Protein AF-A0A966UPA3-F1 (afdb_monomer)

Sequence (106 aa):
MPYDHSEAIHKSRRPLRWIANWLGGIASRGLLDVSYMQDNGYTGWRYKVNLFVWNTFWPIYDRWGTVYVWNMDTDEYWDSLEFEEDHWDFIDEDTGDAFKVINYGK

Radius of gyration: 16.45 Å; Cα contacts (8 Å, |Δi|>4): 105; chains: 1; bounding box: 29×42×46 Å

Mean predicted aligned error: 13.56 Å

Secondary structure (DSSP, 8-state):
-----EEEEE-S-TTHHHHHHHHHHHHHHHHHHHHHHHHTT--SHHHHHHHHHHHHHHHHHHHHSEEEEE-GGG-TTTTTS---TT---EE-TTT--EE-------

Structure (mmCIF, N/CA/C/O backbone):
data_AF-A0A966UPA3-F1
#
_entry.id   AF-A0A966UPA3-F1
#
loop_
_atom_site.group_PDB
_atom_site.id
_atom_site.type_symbol
_atom_site.label_atom_id
_atom_site.label_alt_id
_atom_site.label_comp_id
_atom_site.label_asym_id
_atom_site.label_entity_id
_atom_site.label_seq_id
_atom_site.pdbx_PDB_ins_code
_atom_site.Cartn_x
_atom_site.Cartn_y
_atom_site.Cartn_z
_atom_site.occupancy
_atom_site.B_iso_or_equiv
_atom_site.auth_seq_id
_atom_site.auth_comp_id
_atom_site.auth_asym_id
_atom_site.auth_atom_id
_atom_site.pdbx_PDB_model_num
ATOM 1 N N . MET A 1 1 ? -6.663 2.009 -31.133 1.00 43.28 1 MET A N 1
ATOM 2 C CA . MET A 1 1 ? -6.565 0.955 -30.101 1.00 43.28 1 MET A CA 1
ATOM 3 C C . MET A 1 1 ? -5.638 1.539 -29.058 1.00 43.28 1 MET A C 1
ATOM 5 O O . MET A 1 1 ? -4.541 1.895 -29.475 1.00 43.28 1 MET A O 1
ATOM 9 N N . PRO A 1 2 ? -6.080 1.817 -27.823 1.00 44.16 2 PRO A N 1
ATOM 10 C CA . PRO A 1 2 ? -5.248 2.590 -26.920 1.00 44.16 2 PRO A CA 1
ATOM 11 C C . PRO A 1 2 ? -4.074 1.705 -26.506 1.00 44.16 2 PRO A C 1
ATOM 13 O O . PRO A 1 2 ? -4.254 0.540 -26.146 1.00 44.16 2 PRO A O 1
ATOM 16 N N . TYR A 1 3 ? -2.876 2.235 -26.710 1.00 51.53 3 TYR A N 1
ATOM 17 C CA . TYR A 1 3 ? -1.631 1.609 -26.322 1.00 51.53 3 TYR A CA 1
ATOM 18 C C . TYR A 1 3 ? -1.596 1.608 -24.795 1.00 51.53 3 TYR A C 1
ATOM 20 O O . TYR A 1 3 ? -1.649 2.657 -24.164 1.00 51.53 3 TYR A O 1
ATOM 28 N N . ASP A 1 4 ? -1.583 0.420 -24.202 1.00 53.91 4 ASP A N 1
ATOM 29 C CA . ASP A 1 4 ? -1.357 0.268 -22.772 1.00 53.91 4 ASP A CA 1
ATOM 30 C C . ASP A 1 4 ? 0.117 0.615 -22.516 1.00 53.91 4 ASP A C 1
ATOM 32 O O . ASP A 1 4 ? 1.009 -0.212 -22.710 1.00 53.91 4 ASP A O 1
ATOM 36 N N . HIS A 1 5 ? 0.386 1.879 -22.176 1.00 63.56 5 HIS A N 1
ATOM 37 C CA . HIS A 1 5 ? 1.718 2.402 -21.848 1.00 63.56 5 HIS A CA 1
ATOM 38 C C . HIS A 1 5 ? 2.151 2.011 -20.423 1.00 63.56 5 HIS A C 1
ATOM 40 O O . HIS A 1 5 ? 2.915 2.724 -19.767 1.00 63.56 5 HIS A O 1
ATOM 46 N N . SER A 1 6 ? 1.660 0.872 -19.926 1.00 65.19 6 SER A N 1
ATOM 47 C CA . SER A 1 6 ? 2.062 0.304 -18.648 1.00 65.19 6 SER A CA 1
ATOM 48 C C . SER A 1 6 ? 3.144 -0.761 -18.838 1.00 65.19 6 SER A C 1
ATOM 50 O O . SER A 1 6 ? 2.978 -1.763 -19.535 1.00 65.19 6 SER A O 1
ATOM 52 N N . GLU A 1 7 ? 4.288 -0.566 -18.185 1.00 73.94 7 GLU A N 1
ATOM 53 C CA . GLU A 1 7 ? 5.347 -1.566 -18.122 1.00 73.94 7 GLU A CA 1
ATOM 54 C C . GLU A 1 7 ? 5.287 -2.308 -16.785 1.00 73.94 7 GLU A C 1
ATOM 56 O O . GLU A 1 7 ? 5.402 -1.730 -15.699 1.00 73.94 7 GLU A O 1
ATOM 61 N N . ALA A 1 8 ? 5.113 -3.630 -16.857 1.00 77.81 8 ALA A N 1
ATOM 62 C CA . ALA A 1 8 ? 5.111 -4.494 -15.684 1.00 77.81 8 ALA A CA 1
ATOM 63 C C . ALA A 1 8 ? 6.547 -4.840 -15.261 1.00 77.81 8 ALA A C 1
ATOM 65 O O . ALA A 1 8 ? 7.212 -5.695 -15.852 1.00 77.81 8 ALA A O 1
ATOM 66 N N . ILE A 1 9 ? 7.011 -4.235 -14.171 1.00 80.94 9 ILE A N 1
ATOM 67 C CA . ILE A 1 9 ? 8.326 -4.506 -13.592 1.00 80.94 9 ILE A CA 1
ATOM 68 C C . ILE A 1 9 ? 8.193 -5.606 -12.538 1.00 80.94 9 ILE A C 1
ATOM 70 O O . ILE A 1 9 ? 7.656 -5.414 -11.444 1.00 80.94 9 ILE A O 1
ATOM 74 N N . HIS A 1 10 ? 8.709 -6.792 -12.852 1.00 85.31 10 HIS A N 1
ATOM 75 C CA . HIS A 1 10 ? 8.683 -7.940 -11.949 1.00 85.31 10 HIS A CA 1
ATOM 76 C C . HIS A 1 10 ? 9.932 -7.991 -11.062 1.00 85.31 10 HIS A C 1
ATOM 78 O O . HIS A 1 10 ? 11.031 -8.241 -11.555 1.00 85.31 10 HIS A O 1
ATOM 84 N N . LYS A 1 11 ? 9.767 -7.855 -9.741 1.00 80.44 11 LYS A N 1
ATOM 85 C CA . LYS A 1 11 ? 10.895 -7.868 -8.790 1.00 80.44 11 LYS A CA 1
ATOM 86 C C . LYS A 1 11 ? 11.378 -9.279 -8.428 1.00 80.44 11 LYS A C 1
ATOM 88 O O . LYS A 1 11 ? 12.511 -9.453 -7.987 1.00 80.44 11 LYS A O 1
ATOM 93 N N . SER A 1 12 ? 10.548 -10.312 -8.612 1.00 84.38 12 SER A N 1
ATOM 94 C CA . SER A 1 12 ? 10.910 -11.699 -8.282 1.00 84.38 12 SER A CA 1
ATOM 95 C C . SER A 1 12 ? 10.398 -12.746 -9.281 1.00 84.38 12 SER A C 1
ATOM 97 O O . SER A 1 12 ? 9.520 -12.497 -10.114 1.00 84.38 12 SER A O 1
ATOM 99 N N . ARG A 1 13 ? 10.960 -13.962 -9.202 1.00 84.75 13 ARG A N 1
ATOM 100 C CA . ARG A 1 13 ? 10.515 -15.130 -9.982 1.00 84.75 13 ARG A CA 1
ATOM 101 C C . ARG A 1 13 ? 9.295 -15.799 -9.326 1.00 84.75 13 ARG A C 1
ATOM 103 O O . ARG A 1 13 ? 9.031 -15.655 -8.135 1.00 84.75 13 ARG A O 1
ATOM 110 N N . ARG A 1 14 ? 8.525 -16.553 -10.118 1.00 86.00 14 ARG A N 1
ATOM 111 C CA . ARG A 1 14 ? 7.446 -17.422 -9.596 1.00 86.00 14 ARG A CA 1
ATOM 112 C C . ARG A 1 14 ? 8.068 -18.549 -8.741 1.00 86.00 14 ARG A C 1
ATOM 114 O O . ARG A 1 14 ? 9.178 -18.961 -9.075 1.00 86.00 14 ARG A O 1
ATOM 121 N N . PRO A 1 15 ? 7.400 -19.065 -7.689 1.00 85.06 15 PRO A N 1
ATOM 122 C CA . PRO A 1 15 ? 6.046 -18.736 -7.219 1.00 85.06 15 PRO A CA 1
ATOM 123 C C . PRO A 1 15 ? 5.985 -17.542 -6.252 1.00 85.06 15 PRO A C 1
ATOM 125 O O . PRO A 1 15 ? 4.900 -17.026 -6.003 1.00 85.06 15 PRO A O 1
ATOM 128 N N . LEU A 1 16 ? 7.130 -17.074 -5.743 1.00 84.44 16 LEU A N 1
ATOM 129 C CA . LEU A 1 16 ? 7.212 -15.997 -4.749 1.00 84.44 16 LEU A CA 1
ATOM 130 C C . LEU A 1 16 ? 6.485 -14.724 -5.206 1.00 84.44 16 LEU A C 1
ATOM 132 O O . LEU A 1 16 ? 5.744 -14.125 -4.435 1.00 84.44 16 LEU A O 1
ATOM 136 N N . ARG A 1 17 ? 6.609 -14.383 -6.493 1.00 83.12 17 ARG A N 1
ATOM 137 C CA . ARG A 1 17 ? 5.884 -13.272 -7.127 1.00 83.12 17 ARG A CA 1
ATOM 138 C C . ARG A 1 17 ? 4.363 -13.367 -7.000 1.00 83.12 17 ARG A C 1
ATOM 140 O O . ARG A 1 17 ? 3.709 -12.351 -6.817 1.00 83.12 17 ARG A O 1
ATOM 147 N N . TRP A 1 18 ? 3.785 -14.562 -7.117 1.00 82.31 18 TRP A N 1
ATOM 148 C CA . TRP A 1 18 ? 2.332 -14.727 -7.014 1.00 82.31 18 TRP A CA 1
ATOM 149 C C . TRP A 1 18 ? 1.847 -14.489 -5.592 1.00 82.31 18 TRP A C 1
ATOM 151 O O . TRP A 1 18 ? 0.853 -13.800 -5.398 1.00 82.31 18 TRP A O 1
ATOM 161 N N . ILE A 1 19 ? 2.591 -15.002 -4.612 1.00 86.81 19 ILE A N 1
ATOM 162 C CA . ILE A 1 19 ? 2.301 -14.776 -3.195 1.00 86.81 19 ILE A CA 1
ATOM 163 C C . ILE A 1 19 ? 2.443 -13.288 -2.878 1.00 86.81 19 ILE A C 1
ATOM 165 O O . ILE A 1 19 ? 1.557 -12.710 -2.263 1.00 86.81 19 ILE A O 1
ATOM 169 N N . ALA A 1 20 ? 3.513 -12.651 -3.352 1.00 85.12 20 ALA A N 1
ATOM 170 C CA . ALA A 1 20 ? 3.735 -11.228 -3.149 1.00 85.12 20 ALA A CA 1
ATOM 171 C C . ALA A 1 20 ? 2.614 -10.377 -3.763 1.00 85.12 20 ALA A C 1
ATOM 173 O O . ALA A 1 20 ? 2.075 -9.524 -3.071 1.00 85.12 20 ALA A O 1
ATOM 174 N N . ASN A 1 21 ? 2.206 -10.643 -5.010 1.00 84.44 21 ASN A N 1
ATOM 175 C CA . ASN A 1 21 ? 1.093 -9.936 -5.656 1.00 84.44 21 ASN A CA 1
ATOM 176 C C . ASN A 1 21 ? -0.236 -10.145 -4.916 1.00 84.44 21 ASN A C 1
ATOM 178 O O . ASN A 1 21 ? -0.992 -9.197 -4.728 1.00 84.44 21 ASN A O 1
ATOM 182 N N . TRP A 1 22 ? -0.512 -11.371 -4.466 1.00 85.88 22 TRP A N 1
ATOM 183 C CA . TRP A 1 22 ? -1.713 -11.668 -3.688 1.00 85.88 22 TRP A CA 1
ATOM 184 C C . TRP A 1 22 ? -1.734 -10.907 -2.357 1.00 85.88 22 TRP A C 1
ATOM 186 O O . TRP A 1 22 ? -2.737 -10.284 -2.016 1.00 85.88 22 TRP A O 1
ATOM 196 N N . LEU A 1 23 ? -0.606 -10.891 -1.641 1.00 86.19 23 LEU A N 1
ATOM 197 C CA . LEU A 1 23 ? -0.443 -10.125 -0.406 1.00 86.19 23 LEU A CA 1
ATOM 198 C C . LEU A 1 23 ? -0.545 -8.614 -0.647 1.00 86.19 23 LEU A C 1
ATOM 200 O O . LEU A 1 23 ? -1.149 -7.920 0.165 1.00 86.19 23 LEU A O 1
ATOM 204 N N . GLY A 1 24 ? -0.037 -8.122 -1.779 1.00 86.19 24 GLY A N 1
ATOM 205 C CA . GLY A 1 24 ? -0.216 -6.739 -2.222 1.00 86.19 24 GLY A CA 1
ATOM 206 C C . GLY A 1 24 ? -1.687 -6.365 -2.362 1.00 86.19 24 GLY A C 1
ATOM 207 O O . GLY A 1 24 ? -2.112 -5.371 -1.789 1.00 86.19 24 GLY A O 1
ATOM 208 N N . GLY A 1 25 ? -2.493 -7.213 -3.008 1.00 87.12 25 GLY A N 1
ATOM 209 C CA . GLY A 1 25 ? -3.936 -6.985 -3.136 1.00 87.12 25 GLY A CA 1
ATOM 210 C C . GLY A 1 25 ? -4.679 -6.953 -1.793 1.00 87.12 25 GLY A C 1
ATOM 211 O O . GLY A 1 25 ? -5.609 -6.166 -1.619 1.00 87.12 25 GLY A O 1
ATOM 212 N N . ILE A 1 26 ? -4.260 -7.767 -0.817 1.00 88.44 26 ILE A N 1
ATOM 213 C CA . ILE A 1 26 ? -4.812 -7.717 0.548 1.00 88.44 26 ILE A CA 1
ATOM 214 C C . ILE A 1 26 ? -4.421 -6.406 1.236 1.00 88.44 26 ILE A C 1
ATOM 216 O O . ILE A 1 26 ? -5.268 -5.774 1.866 1.00 88.44 26 ILE A O 1
ATOM 220 N N . ALA A 1 27 ? -3.157 -5.996 1.107 1.00 87.75 27 ALA A N 1
ATOM 221 C CA . ALA A 1 27 ? -2.670 -4.738 1.656 1.00 87.75 27 ALA A CA 1
ATOM 222 C C . ALA A 1 27 ? -3.466 -3.556 1.081 1.00 87.75 27 ALA A C 1
ATOM 224 O O . ALA A 1 27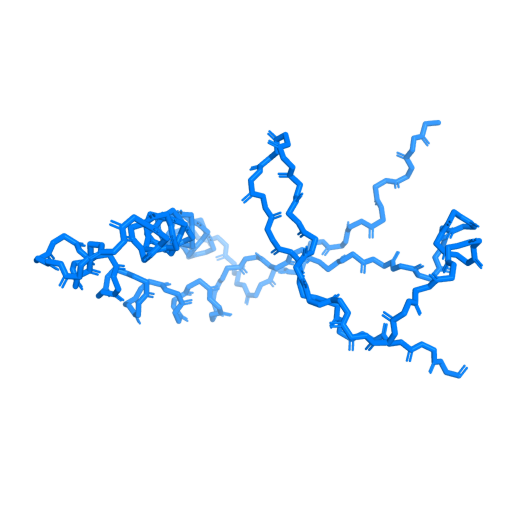 ? -4.061 -2.810 1.855 1.00 87.75 27 ALA A O 1
ATOM 225 N N . SER A 1 28 ? -3.543 -3.423 -0.246 1.00 88.12 28 SER A N 1
ATOM 226 C CA . SER A 1 28 ? -4.236 -2.307 -0.901 1.00 88.12 28 SER A CA 1
ATOM 227 C C . SER A 1 28 ? -5.706 -2.216 -0.493 1.00 88.12 28 SER A C 1
ATOM 229 O O . SER A 1 28 ? -6.173 -1.136 -0.145 1.00 88.12 28 SER A O 1
ATOM 231 N N . ARG A 1 29 ? -6.424 -3.347 -0.414 1.00 87.94 29 ARG A N 1
ATOM 232 C CA . ARG A 1 29 ? -7.801 -3.364 0.115 1.00 87.94 29 ARG A CA 1
ATOM 233 C C . ARG A 1 29 ? -7.885 -2.891 1.562 1.00 87.94 29 ARG A C 1
ATOM 235 O O . ARG A 1 29 ? -8.794 -2.146 1.902 1.00 87.94 29 ARG A O 1
ATOM 242 N N . GLY A 1 30 ? -6.950 -3.317 2.412 1.00 86.06 30 GLY A N 1
ATOM 243 C CA . GLY A 1 30 ? -6.876 -2.853 3.795 1.00 86.06 30 GLY A CA 1
ATOM 244 C C . GLY A 1 30 ? -6.658 -1.341 3.887 1.00 86.06 30 GLY A C 1
ATOM 245 O O . GLY A 1 30 ? -7.284 -0.691 4.719 1.00 86.06 30 GLY A O 1
ATOM 246 N N . LEU A 1 31 ? -5.819 -0.776 3.017 1.00 89.00 31 LEU A N 1
ATOM 247 C CA . LEU A 1 31 ? -5.578 0.665 2.965 1.00 89.00 31 LEU A CA 1
ATOM 248 C C . LEU A 1 31 ? -6.805 1.449 2.473 1.00 89.00 31 LEU A C 1
ATOM 250 O O . LEU A 1 31 ? -7.142 2.459 3.082 1.00 89.00 31 LEU A O 1
ATOM 254 N N . LEU A 1 32 ? -7.503 0.965 1.442 1.00 89.00 32 LEU A N 1
ATOM 255 C CA . LEU A 1 32 ? -8.759 1.568 0.973 1.00 89.00 32 LEU A CA 1
ATOM 256 C C . LEU A 1 32 ? -9.841 1.532 2.061 1.00 89.00 32 LEU A C 1
ATOM 258 O O . LEU A 1 32 ? -10.502 2.525 2.338 1.00 89.00 32 LEU A O 1
ATOM 262 N N . ASP A 1 33 ? -9.992 0.405 2.756 1.00 86.31 33 ASP A N 1
ATOM 263 C CA . ASP A 1 33 ? -10.906 0.328 3.898 1.00 86.31 33 ASP A CA 1
ATOM 264 C C . ASP A 1 33 ? -10.534 1.350 4.994 1.00 86.31 33 ASP A C 1
ATOM 266 O O . ASP A 1 33 ? -11.416 1.892 5.658 1.00 86.31 33 ASP A O 1
ATOM 270 N N . VAL A 1 34 ? -9.236 1.591 5.217 1.00 87.25 34 VAL A N 1
ATOM 271 C CA . VAL A 1 34 ? -8.735 2.585 6.181 1.00 87.25 34 VAL A CA 1
ATOM 272 C C . VAL A 1 34 ? -9.094 4.003 5.749 1.00 87.25 34 VAL A C 1
ATOM 274 O O . VAL A 1 34 ? -9.567 4.751 6.603 1.00 87.25 34 VAL A O 1
ATOM 277 N N . SER A 1 35 ? -8.929 4.361 4.469 1.00 86.12 35 SER A N 1
ATOM 278 C CA . SER A 1 35 ? -9.294 5.695 3.972 1.00 86.12 35 SER A CA 1
ATOM 279 C C . SER A 1 35 ? -10.796 5.945 4.120 1.00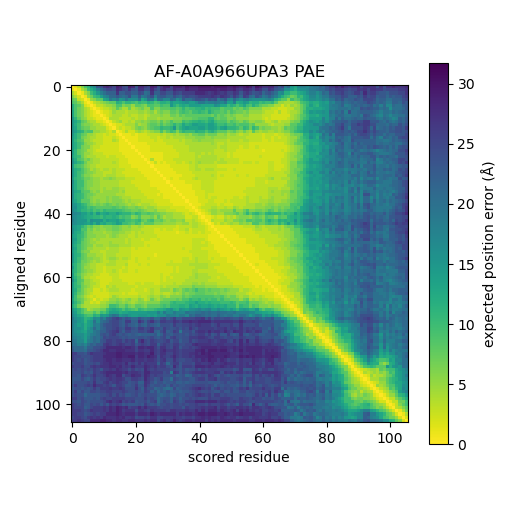 86.12 35 SER A C 1
ATOM 281 O O . SER A 1 35 ? -11.188 6.906 4.778 1.00 86.12 35 SER A O 1
ATOM 283 N N . TYR A 1 36 ? -11.643 5.008 3.679 1.00 88.56 36 TYR A N 1
ATOM 284 C CA . TYR A 1 36 ? -13.095 5.122 3.859 1.00 88.56 36 TYR A CA 1
ATOM 285 C C . TYR A 1 36 ? -13.505 5.206 5.335 1.00 88.56 36 TYR A C 1
ATOM 287 O O . TYR A 1 36 ? -14.445 5.917 5.692 1.00 88.56 36 TYR A O 1
ATOM 295 N N . MET A 1 37 ? -12.837 4.470 6.226 1.00 88.00 37 MET A N 1
ATOM 296 C CA . MET A 1 37 ? -13.112 4.554 7.663 1.00 88.00 37 MET A CA 1
ATOM 297 C C . MET A 1 37 ? -12.695 5.900 8.248 1.00 88.00 37 MET A C 1
ATOM 299 O O . MET A 1 37 ? -13.420 6.433 9.087 1.00 88.00 37 MET A O 1
ATOM 303 N N . GLN A 1 38 ? -11.561 6.445 7.811 1.00 86.50 38 GLN A N 1
ATOM 304 C CA . GLN A 1 38 ? -11.074 7.747 8.246 1.00 86.50 38 GLN A CA 1
ATOM 305 C C . GLN A 1 38 ? -12.036 8.866 7.834 1.00 86.50 38 GLN A C 1
ATOM 307 O O . GLN A 1 38 ? -12.382 9.688 8.684 1.00 86.50 38 GLN A O 1
ATOM 312 N N . ASP A 1 39 ? -12.551 8.830 6.604 1.00 86.31 39 ASP A N 1
ATOM 313 C CA . ASP A 1 39 ? -13.550 9.790 6.110 1.00 86.31 39 ASP A CA 1
ATOM 314 C C . ASP A 1 39 ? -14.859 9.729 6.909 1.00 86.31 39 ASP A C 1
ATOM 316 O O . ASP A 1 39 ? -15.485 10.748 7.194 1.00 86.31 39 ASP A O 1
ATOM 320 N N . ASN A 1 40 ? -15.240 8.533 7.364 1.00 86.94 40 ASN A N 1
ATOM 321 C CA . ASN A 1 40 ? -16.395 8.324 8.240 1.00 86.94 40 ASN A CA 1
ATOM 322 C C . ASN A 1 40 ? -16.097 8.577 9.736 1.00 86.94 40 ASN A C 1
ATOM 324 O O . ASN A 1 40 ? -16.939 8.294 10.591 1.00 86.94 40 ASN A O 1
ATOM 328 N N . GLY A 1 41 ? -14.899 9.062 10.087 1.00 87.62 41 GLY A N 1
ATOM 329 C CA . GLY A 1 41 ? -14.483 9.330 11.469 1.00 87.62 41 GLY A CA 1
ATOM 330 C C . GLY A 1 41 ? -14.287 8.077 12.336 1.00 87.62 41 GLY A C 1
ATOM 331 O O . GLY A 1 41 ? -14.223 8.165 13.565 1.00 87.62 41 GLY A O 1
ATOM 332 N N . TYR A 1 42 ? -14.196 6.894 11.730 1.00 85.00 42 TYR A N 1
ATOM 333 C CA . TYR A 1 42 ? -14.059 5.619 12.425 1.00 85.00 42 TYR A CA 1
ATOM 334 C C . TYR A 1 42 ? -12.584 5.241 12.632 1.00 85.00 42 TYR A C 1
ATOM 336 O O . TYR A 1 42 ? -11.888 4.822 11.713 1.00 85.00 42 TYR A O 1
ATOM 344 N N . THR A 1 43 ? -12.115 5.287 13.881 1.00 87.44 43 THR A N 1
ATOM 345 C CA . THR A 1 43 ? -10.732 4.926 14.277 1.00 87.44 43 THR A CA 1
ATOM 346 C C . THR A 1 43 ? -10.674 3.712 15.217 1.00 87.44 43 THR A C 1
ATOM 348 O O . THR A 1 43 ? -9.736 3.525 15.998 1.00 87.44 43 THR A O 1
ATOM 351 N N . GLY A 1 44 ? -11.711 2.869 15.162 1.00 89.56 44 GLY A N 1
ATOM 352 C CA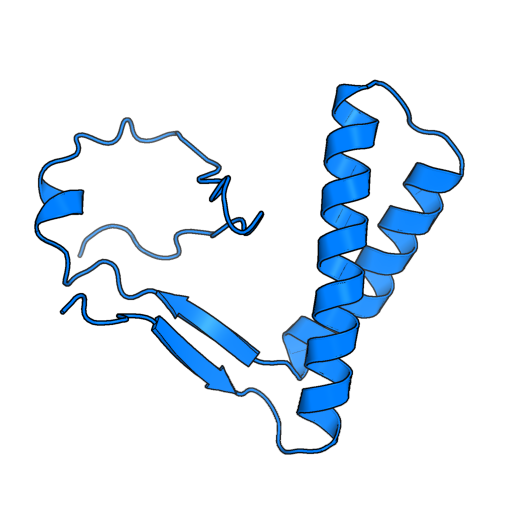 . GLY A 1 44 ? -11.896 1.719 16.047 1.00 89.56 44 GLY A CA 1
ATOM 353 C C . GLY A 1 44 ? -10.928 0.551 15.807 1.00 89.56 44 GLY A C 1
ATOM 354 O O . GLY A 1 44 ? -9.905 0.648 15.135 1.00 89.56 44 GLY A O 1
ATOM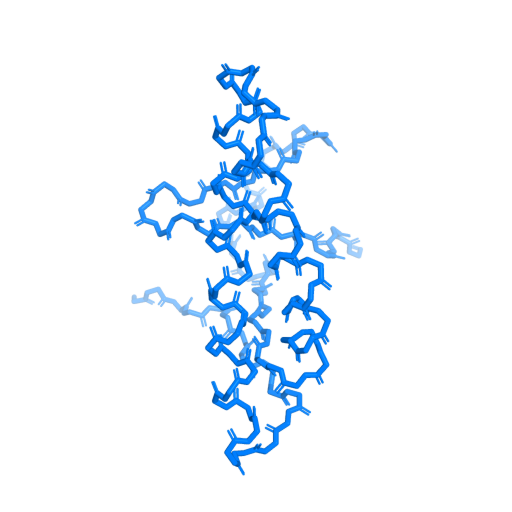 355 N N . TRP A 1 45 ? -11.254 -0.617 16.363 1.00 90.75 45 TRP A N 1
ATOM 356 C CA . TRP A 1 45 ? -10.390 -1.802 16.267 1.00 90.75 45 TRP A CA 1
ATOM 357 C C . TRP A 1 45 ? -10.191 -2.278 14.820 1.00 90.75 45 TRP A C 1
ATOM 359 O O . TRP A 1 45 ? -9.086 -2.684 14.465 1.00 90.75 45 TRP A O 1
ATOM 369 N N . ARG A 1 46 ? -11.222 -2.174 13.968 1.00 88.69 46 ARG A N 1
ATOM 370 C CA . ARG A 1 46 ? -11.146 -2.589 12.559 1.00 88.69 46 ARG A CA 1
ATOM 371 C C . ARG A 1 46 ? -10.169 -1.718 11.760 1.00 88.69 46 ARG A C 1
ATOM 373 O O . ARG A 1 46 ? -9.399 -2.254 10.971 1.00 88.69 46 ARG A O 1
ATOM 380 N N . TYR A 1 47 ? -10.113 -0.420 12.059 1.00 90.06 47 TYR A N 1
ATOM 381 C CA . TYR A 1 47 ? -9.129 0.511 11.498 1.00 90.06 47 TYR A CA 1
ATOM 382 C C . TYR A 1 47 ? -7.694 0.062 11.823 1.00 90.06 47 TYR A C 1
ATOM 384 O O . TYR A 1 47 ? -6.843 -0.040 10.943 1.00 90.06 47 TYR A O 1
ATOM 392 N N . LYS A 1 48 ? -7.438 -0.320 13.081 1.00 91.56 48 LYS A N 1
ATOM 393 C CA . LYS A 1 48 ? -6.120 -0.821 13.511 1.00 91.56 48 LYS A CA 1
ATOM 394 C C . LYS A 1 48 ? -5.742 -2.151 12.857 1.00 91.56 48 LYS A C 1
ATOM 396 O O . LYS A 1 48 ? -4.576 -2.344 12.526 1.00 91.56 48 LYS A O 1
ATOM 401 N N . VAL A 1 49 ? -6.702 -3.061 12.669 1.00 92.06 49 VAL A N 1
ATOM 402 C CA . VAL A 1 49 ? -6.465 -4.341 11.979 1.00 92.06 49 VAL A CA 1
ATOM 403 C C . VAL A 1 49 ? -6.088 -4.102 10.523 1.00 92.06 49 VAL A C 1
ATOM 405 O O . VAL A 1 49 ? -5.102 -4.664 10.056 1.00 92.06 49 VAL A O 1
ATOM 408 N N . ASN A 1 50 ? -6.813 -3.233 9.824 1.00 88.44 50 ASN A N 1
ATOM 409 C CA . ASN A 1 50 ? -6.522 -2.934 8.427 1.00 88.44 50 ASN A CA 1
ATOM 410 C C . ASN A 1 50 ? -5.165 -2.231 8.254 1.00 88.44 50 ASN A C 1
ATOM 412 O O . ASN A 1 50 ? -4.397 -2.598 7.366 1.00 88.44 50 ASN A O 1
ATOM 416 N N . LEU A 1 51 ? -4.796 -1.324 9.166 1.00 90.25 51 LEU A N 1
ATOM 417 C CA . LEU A 1 51 ? -3.443 -0.758 9.210 1.00 90.25 51 LEU A CA 1
ATOM 418 C C . LEU A 1 51 ? -2.362 -1.809 9.484 1.00 90.25 51 LEU A C 1
ATOM 420 O O . LEU A 1 51 ? -1.284 -1.760 8.895 1.00 90.25 51 LEU A O 1
ATOM 424 N N . PHE A 1 52 ? -2.623 -2.765 10.376 1.00 92.56 52 PHE A N 1
ATOM 425 C CA . PHE A 1 52 ? -1.690 -3.858 10.646 1.00 92.56 52 PHE A CA 1
ATOM 426 C C . PHE A 1 52 ? -1.491 -4.750 9.412 1.00 92.56 52 PHE A C 1
ATOM 428 O O . PHE A 1 52 ? -0.358 -5.102 9.079 1.00 92.56 52 PHE A O 1
ATOM 435 N N . VAL A 1 53 ? -2.580 -5.081 8.716 1.00 90.69 53 VAL A N 1
ATOM 436 C CA . VAL A 1 53 ? -2.575 -5.835 7.455 1.00 90.69 53 VAL A CA 1
ATOM 437 C C . VAL A 1 53 ? -1.751 -5.103 6.395 1.00 90.69 53 VAL A C 1
ATOM 439 O O . VAL A 1 53 ? -0.854 -5.709 5.807 1.00 90.69 53 VAL A O 1
ATOM 442 N N . TRP A 1 54 ? -1.985 -3.799 6.214 1.00 89.56 54 TRP A N 1
ATOM 443 C CA . TRP A 1 54 ? -1.185 -2.953 5.326 1.00 89.56 54 TRP A CA 1
ATOM 444 C C . TRP A 1 54 ? 0.302 -2.997 5.694 1.00 89.56 54 TRP A C 1
ATOM 446 O O . TRP A 1 54 ? 1.125 -3.423 4.886 1.00 89.56 54 TRP A O 1
ATOM 456 N N . ASN A 1 55 ? 0.648 -2.660 6.940 1.00 91.06 55 ASN A N 1
ATOM 457 C CA . ASN A 1 55 ? 2.037 -2.608 7.406 1.00 91.06 55 ASN A CA 1
ATOM 458 C C . ASN A 1 55 ? 2.771 -3.952 7.296 1.00 91.06 55 ASN A C 1
ATOM 460 O O . ASN A 1 55 ? 3.990 -3.972 7.137 1.00 91.06 55 ASN A O 1
ATOM 464 N N . THR A 1 56 ? 2.054 -5.073 7.381 1.00 91.31 56 THR A N 1
ATOM 465 C CA . THR A 1 56 ? 2.652 -6.412 7.309 1.00 91.31 56 THR A CA 1
ATOM 466 C C . THR A 1 56 ? 2.857 -6.871 5.869 1.00 91.31 56 THR A C 1
ATOM 468 O O . THR A 1 56 ? 3.908 -7.419 5.535 1.00 91.31 56 THR A O 1
ATOM 471 N N . PHE A 1 57 ? 1.863 -6.672 5.004 1.00 89.62 57 PHE A N 1
ATOM 472 C CA . PHE A 1 57 ? 1.867 -7.251 3.660 1.00 89.62 57 PHE A CA 1
ATOM 473 C C . PHE A 1 57 ? 2.430 -6.322 2.592 1.00 89.62 57 PHE A C 1
ATOM 475 O O . PHE A 1 57 ? 3.025 -6.809 1.627 1.00 89.62 57 PHE A O 1
ATOM 482 N N . TRP A 1 58 ? 2.337 -5.007 2.786 1.00 87.69 58 TRP A N 1
ATOM 483 C CA . TRP A 1 58 ? 2.900 -4.039 1.852 1.00 87.69 58 TRP A CA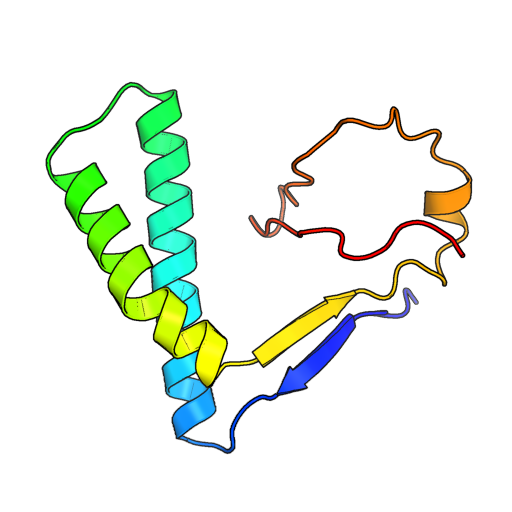 1
ATOM 484 C C . TRP A 1 58 ? 4.412 -4.214 1.633 1.00 87.69 58 TRP A C 1
ATOM 486 O O . TRP A 1 58 ? 4.821 -4.315 0.478 1.00 87.69 58 TRP A O 1
ATOM 496 N N . PRO A 1 59 ? 5.263 -4.377 2.669 1.00 89.94 59 PRO A N 1
ATOM 497 C CA . PRO A 1 59 ? 6.703 -4.572 2.461 1.00 89.94 59 PRO A CA 1
ATOM 498 C C . PRO A 1 59 ? 7.045 -5.855 1.691 1.00 89.94 59 PRO A C 1
ATOM 500 O O . PRO A 1 59 ? 8.063 -5.929 1.003 1.00 89.94 59 PRO A O 1
ATOM 503 N N . ILE A 1 60 ? 6.202 -6.885 1.808 1.00 87.25 60 ILE A N 1
ATOM 504 C CA . ILE A 1 60 ? 6.365 -8.161 1.102 1.00 87.25 60 ILE A CA 1
ATOM 505 C C . ILE A 1 60 ? 6.063 -7.962 -0.387 1.00 87.25 60 ILE A C 1
ATOM 507 O O . ILE A 1 60 ? 6.839 -8.389 -1.247 1.00 87.25 60 ILE A O 1
ATOM 511 N N . TYR A 1 61 ? 4.963 -7.276 -0.696 1.00 87.31 61 TYR A N 1
ATOM 512 C CA . TYR A 1 61 ? 4.626 -6.905 -2.064 1.00 87.31 61 TYR A CA 1
ATOM 513 C C . TYR A 1 61 ? 5.671 -5.970 -2.676 1.00 87.31 61 TYR A C 1
ATOM 515 O O . TYR A 1 61 ? 6.153 -6.240 -3.773 1.00 87.31 61 TYR A O 1
ATOM 523 N N . ASP A 1 62 ? 6.102 -4.935 -1.958 1.00 86.94 62 ASP A N 1
ATOM 524 C CA . ASP A 1 62 ? 7.104 -4.004 -2.470 1.00 86.94 62 ASP A CA 1
ATOM 525 C C . ASP A 1 62 ? 8.442 -4.703 -2.754 1.00 86.94 62 ASP A C 1
ATOM 527 O O . ASP A 1 62 ? 9.118 -4.398 -3.733 1.00 86.94 62 ASP A O 1
ATOM 531 N N . ARG A 1 63 ? 8.821 -5.714 -1.971 1.00 86.69 63 ARG A N 1
ATOM 532 C CA . ARG A 1 63 ? 10.079 -6.431 -2.198 1.00 86.69 63 ARG A CA 1
ATOM 533 C C . ARG A 1 63 ? 10.014 -7.454 -3.333 1.00 86.69 63 ARG A C 1
ATOM 535 O O . ARG A 1 63 ? 11.004 -7.633 -4.041 1.00 86.69 63 ARG A O 1
ATOM 542 N N . TRP A 1 64 ? 8.895 -8.159 -3.496 1.00 84.75 64 TRP A N 1
ATOM 543 C CA . TRP A 1 64 ? 8.832 -9.350 -4.360 1.00 84.75 64 TRP A CA 1
ATOM 544 C C . TRP A 1 64 ? 7.719 -9.331 -5.410 1.00 84.75 64 TRP A C 1
ATOM 546 O O . TRP A 1 64 ? 7.660 -10.234 -6.249 1.00 84.75 64 TRP A O 1
ATOM 556 N N . GLY A 1 65 ? 6.840 -8.341 -5.376 1.00 84.38 65 GLY A N 1
ATOM 557 C CA . GLY A 1 65 ? 5.693 -8.217 -6.259 1.00 84.38 65 GLY A CA 1
ATOM 558 C C . GLY A 1 65 ? 6.043 -7.733 -7.663 1.00 84.38 65 GLY A C 1
ATOM 559 O O . GLY A 1 65 ? 7.184 -7.788 -8.135 1.00 84.38 65 GLY A O 1
ATOM 560 N N . THR A 1 66 ? 5.007 -7.293 -8.360 1.00 83.38 66 THR A N 1
ATOM 561 C CA . THR A 1 66 ? 5.081 -6.646 -9.668 1.00 83.38 66 THR A CA 1
ATOM 562 C C . THR A 1 66 ? 4.588 -5.228 -9.505 1.00 83.38 66 THR A C 1
ATOM 564 O O . THR A 1 66 ? 3.503 -5.047 -8.980 1.00 83.38 66 THR A O 1
ATOM 567 N N . VAL A 1 67 ? 5.369 -4.251 -9.946 1.00 83.19 67 VAL A N 1
ATOM 568 C CA . VAL A 1 67 ? 4.932 -2.854 -9.981 1.00 83.19 67 VAL A CA 1
ATOM 569 C C . VAL A 1 67 ? 4.627 -2.514 -11.429 1.00 83.19 67 VAL A C 1
ATOM 571 O O . VAL A 1 67 ? 5.438 -2.810 -12.304 1.00 83.19 67 VAL A O 1
ATOM 574 N N . TYR A 1 68 ? 3.461 -1.930 -11.671 1.00 75.44 68 TYR A N 1
ATOM 575 C CA . TYR A 1 68 ? 3.121 -1.358 -12.966 1.00 75.44 68 TYR A CA 1
ATOM 576 C C . TYR A 1 68 ? 3.590 0.090 -12.964 1.00 75.44 68 TYR A C 1
ATOM 578 O O . TYR A 1 68 ? 3.231 0.855 -12.069 1.00 75.44 68 TYR A O 1
ATOM 586 N N . VAL A 1 69 ? 4.445 0.438 -13.918 1.00 75.44 69 VAL A N 1
ATOM 587 C CA . VAL A 1 69 ? 4.884 1.814 -14.134 1.00 75.44 69 VAL A CA 1
ATOM 588 C C . VAL A 1 69 ? 4.204 2.301 -15.394 1.00 75.44 69 VAL A C 1
ATOM 590 O O . VAL A 1 69 ? 4.319 1.666 -16.439 1.00 75.44 69 VAL A O 1
ATOM 593 N N . TRP A 1 70 ? 3.474 3.400 -15.275 1.00 64.00 70 TRP A N 1
ATOM 594 C CA . TRP A 1 70 ? 2.835 4.045 -16.409 1.00 64.00 70 TRP A CA 1
ATOM 595 C C . TRP A 1 70 ? 3.789 5.081 -16.997 1.00 64.00 70 TRP A C 1
ATOM 597 O O . TRP A 1 70 ? 4.325 5.909 -16.257 1.00 64.00 70 TRP A O 1
ATOM 607 N N . ASN A 1 71 ? 4.041 5.006 -18.302 1.00 61.00 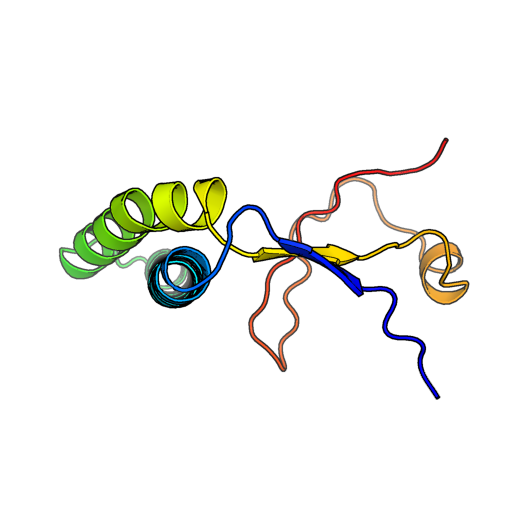71 ASN A N 1
ATOM 608 C CA . ASN A 1 71 ? 4.856 5.989 -18.999 1.00 61.00 71 ASN A CA 1
ATOM 609 C C . ASN A 1 71 ? 3.956 7.126 -19.507 1.00 61.00 71 ASN A C 1
ATOM 611 O O . ASN A 1 71 ? 3.237 6.954 -20.486 1.00 61.00 71 ASN A O 1
ATOM 615 N N . MET A 1 72 ? 3.982 8.264 -18.808 1.00 59.88 72 MET A N 1
ATOM 616 C CA . MET A 1 72 ? 3.153 9.439 -19.109 1.00 59.88 72 MET A CA 1
ATOM 617 C C . MET A 1 72 ? 3.711 10.309 -20.249 1.00 59.88 72 MET A C 1
ATOM 619 O O . MET A 1 72 ? 3.011 11.200 -20.712 1.00 59.88 72 MET A O 1
ATOM 623 N N . ASP A 1 73 ? 4.927 10.037 -20.741 1.00 55.66 73 ASP A N 1
ATOM 624 C CA . ASP A 1 73 ? 5.590 10.855 -21.774 1.00 55.66 73 ASP A CA 1
ATOM 625 C C . ASP A 1 73 ? 4.979 10.694 -23.186 1.00 55.66 73 ASP A C 1
ATOM 627 O O . ASP A 1 73 ? 5.380 11.390 -24.117 1.00 55.66 73 ASP A O 1
ATOM 631 N N . THR A 1 74 ? 4.056 9.748 -23.398 1.00 52.03 74 THR A N 1
ATOM 632 C CA . THR A 1 74 ? 3.531 9.397 -24.736 1.00 52.03 74 THR A CA 1
ATOM 633 C C . THR A 1 74 ? 2.116 9.885 -25.041 1.00 52.03 74 THR A C 1
ATOM 635 O O . THR A 1 74 ? 1.654 9.712 -26.168 1.00 52.03 74 THR A O 1
ATO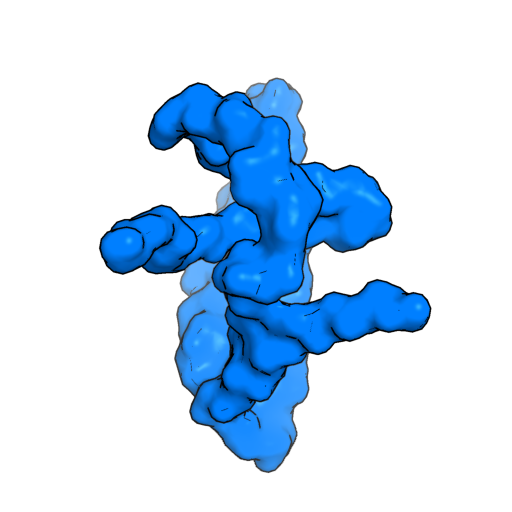M 638 N N . ASP A 1 75 ? 1.437 10.509 -24.085 1.00 52.97 75 ASP A N 1
ATOM 639 C CA . ASP A 1 75 ? 0.022 10.845 -24.207 1.00 52.97 75 ASP A CA 1
ATOM 640 C C . ASP A 1 75 ? -0.171 12.360 -24.393 1.00 52.97 75 ASP A C 1
ATOM 642 O O . ASP A 1 75 ? -0.218 13.128 -23.435 1.00 52.97 75 ASP A O 1
ATOM 646 N N . GLU A 1 76 ? -0.382 12.766 -25.651 1.00 54.00 76 GLU A N 1
ATOM 647 C CA . GLU A 1 76 ? -0.745 14.129 -26.109 1.00 54.00 76 GLU A CA 1
ATOM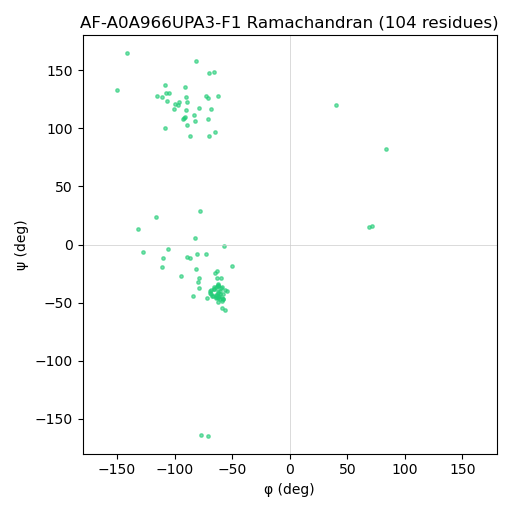 648 C C . GLU 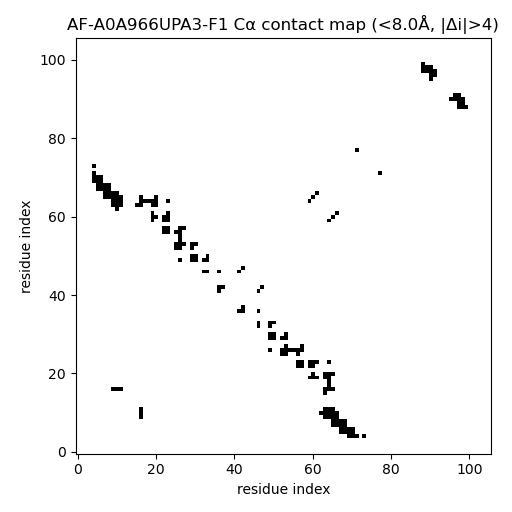A 1 76 ? -1.947 14.732 -25.333 1.00 54.00 76 GLU A C 1
ATOM 650 O O . GLU A 1 76 ? -2.167 15.941 -25.325 1.00 54.00 76 GLU A O 1
ATOM 655 N N . TYR A 1 77 ? -2.731 13.879 -24.663 1.00 52.38 77 TYR A N 1
ATOM 656 C CA . TYR A 1 77 ? -3.855 14.240 -23.801 1.00 52.38 77 TYR A CA 1
ATOM 657 C C . TYR A 1 77 ? -3.418 14.934 -22.497 1.00 52.38 77 TYR A C 1
ATOM 659 O O . TYR A 1 77 ? -4.052 15.914 -22.103 1.00 52.38 77 TYR A O 1
ATOM 667 N N . TRP A 1 78 ? -2.331 14.491 -21.850 1.00 49.03 78 TRP A N 1
ATOM 668 C CA . TRP A 1 78 ? -1.865 15.083 -20.584 1.00 49.03 78 TRP A CA 1
ATOM 669 C C . TRP A 1 78 ? -1.107 16.397 -20.788 1.00 49.03 78 TRP A C 1
ATOM 671 O O . TRP A 1 78 ? -1.224 17.279 -19.946 1.00 49.03 78 TRP A O 1
ATOM 681 N N . ASP A 1 79 ? -0.447 16.581 -21.937 1.00 50.00 79 ASP A N 1
ATOM 682 C CA . ASP A 1 79 ? 0.174 17.861 -22.327 1.00 50.00 79 ASP A CA 1
ATOM 683 C C . ASP A 1 79 ? -0.856 18.998 -22.495 1.00 50.00 79 ASP A C 1
ATOM 685 O O . ASP A 1 79 ? -0.512 20.177 -22.409 1.00 50.00 79 ASP A O 1
ATOM 689 N N . SER A 1 80 ? -2.128 18.660 -22.742 1.00 51.22 80 SER A N 1
ATOM 690 C CA . SER A 1 80 ? -3.226 19.629 -22.892 1.00 51.22 80 SER A CA 1
ATOM 691 C C . SER A 1 80 ? -3.930 19.993 -21.581 1.00 51.22 80 SER A C 1
ATOM 693 O O . SER A 1 80 ? -4.739 20.924 -21.551 1.00 51.22 80 SER A O 1
ATOM 695 N N . LEU A 1 81 ? -3.647 19.259 -20.505 1.00 51.78 81 LEU A N 1
ATOM 696 C CA . LEU A 1 81 ? -4.225 19.492 -19.191 1.00 51.78 81 LEU A CA 1
ATOM 697 C C . LEU A 1 81 ? -3.285 20.414 -18.407 1.00 51.78 81 LEU A C 1
ATOM 699 O O . LEU A 1 81 ? -2.209 20.007 -17.979 1.00 51.78 81 LEU A O 1
ATOM 703 N N . GLU A 1 82 ? -3.690 21.670 -18.209 1.00 47.44 82 GLU A N 1
ATOM 704 C CA . GLU A 1 82 ? -3.049 22.555 -17.231 1.00 47.44 82 GLU A CA 1
ATOM 705 C C . GLU A 1 82 ? -3.279 21.976 -15.828 1.00 47.44 82 GLU A C 1
ATOM 707 O O . GLU A 1 82 ? -4.339 22.154 -15.227 1.00 47.44 82 GLU A O 1
ATOM 712 N N . PHE A 1 83 ? -2.299 21.236 -15.315 1.00 47.28 83 PHE A N 1
ATOM 713 C CA . PHE A 1 83 ? -2.303 20.778 -13.932 1.00 47.28 83 PHE A CA 1
ATOM 714 C C . PHE A 1 83 ? -1.859 21.915 -13.013 1.00 47.28 83 PHE A C 1
ATOM 716 O O . PHE A 1 83 ? -0.721 22.377 -13.085 1.00 47.28 83 PHE A O 1
ATOM 723 N N . GLU A 1 84 ? -2.749 22.342 -12.116 1.00 43.31 84 GLU A N 1
ATOM 724 C CA . GLU A 1 84 ? -2.337 23.080 -10.923 1.00 43.31 84 GLU A CA 1
ATOM 725 C C . GLU A 1 84 ? -1.429 22.171 -10.077 1.00 43.31 84 GLU A C 1
ATOM 727 O O . GLU A 1 84 ? -1.771 21.025 -9.778 1.00 43.31 84 GLU A O 1
ATOM 732 N N . GLU A 1 85 ? -0.260 22.705 -9.726 1.00 45.16 85 GLU A N 1
ATOM 733 C CA . GLU A 1 85 ? 0.966 22.049 -9.235 1.00 45.16 85 GLU A CA 1
ATOM 734 C C . GLU A 1 85 ? 0.814 21.176 -7.963 1.00 45.16 85 GLU A C 1
ATOM 736 O O . GLU A 1 85 ? 1.775 20.541 -7.540 1.00 45.16 85 GLU A O 1
ATOM 741 N N . ASP A 1 86 ? -0.381 21.075 -7.372 1.00 42.56 86 ASP A N 1
ATOM 742 C CA . ASP A 1 86 ? -0.594 20.520 -6.027 1.00 42.56 86 ASP A CA 1
ATOM 743 C C . ASP A 1 86 ? -1.721 19.473 -5.894 1.00 42.56 86 ASP A C 1
ATOM 745 O O . ASP A 1 86 ? -2.098 19.104 -4.777 1.00 42.56 86 ASP A O 1
ATOM 749 N N . HIS A 1 87 ? -2.249 18.919 -6.988 1.00 42.50 87 HIS A N 1
ATOM 750 C CA . HIS A 1 87 ? -3.273 17.869 -6.892 1.00 42.50 87 HIS A CA 1
ATOM 751 C C . HIS A 1 87 ? -2.672 16.461 -6.759 1.00 42.50 87 HIS A C 1
ATOM 753 O O . HIS A 1 87 ? -2.381 15.770 -7.735 1.00 42.50 87 HIS A O 1
ATOM 759 N N . TRP A 1 88 ? -2.513 16.023 -5.509 1.00 47.38 88 TRP A N 1
ATOM 760 C CA . TRP A 1 88 ? -2.398 14.606 -5.172 1.00 47.38 88 TRP A CA 1
ATOM 761 C C . TRP A 1 88 ? -3.750 13.902 -5.386 1.00 47.38 88 TRP A C 1
ATOM 763 O O . TRP A 1 88 ? -4.803 14.492 -5.152 1.00 47.38 88 TRP A O 1
ATOM 773 N N . ASP A 1 89 ? -3.667 12.628 -5.780 1.00 46.62 89 ASP A N 1
ATOM 774 C CA . ASP A 1 89 ? -4.733 11.617 -5.857 1.00 46.62 89 ASP A CA 1
ATOM 775 C C . ASP A 1 89 ? -5.603 11.621 -7.125 1.00 46.62 89 ASP A C 1
ATOM 777 O O . ASP A 1 89 ? -6.747 12.069 -7.139 1.00 46.62 89 ASP A O 1
ATOM 781 N N . PHE A 1 90 ? -5.089 10.994 -8.190 1.00 52.38 90 PHE A N 1
ATOM 782 C CA . PHE A 1 90 ? -5.964 10.423 -9.213 1.00 52.38 90 PHE A CA 1
ATOM 783 C C . PHE A 1 90 ? -6.423 9.038 -8.739 1.00 52.38 90 PHE A C 1
ATOM 785 O O . PHE A 1 90 ? -5.614 8.111 -8.619 1.00 52.38 90 PHE A O 1
ATOM 792 N N . ILE A 1 91 ? -7.714 8.926 -8.429 1.00 47.91 91 ILE A N 1
ATOM 793 C CA . ILE A 1 91 ? -8.402 7.663 -8.156 1.00 47.91 91 ILE A CA 1
ATOM 794 C C . ILE A 1 91 ? -9.147 7.298 -9.433 1.00 47.91 91 ILE A C 1
ATOM 796 O O . ILE A 1 91 ? -10.039 8.028 -9.860 1.00 47.91 91 ILE A O 1
ATOM 800 N N . ASP A 1 92 ? -8.782 6.176 -10.044 1.00 55.25 92 ASP A N 1
ATOM 801 C CA . ASP A 1 92 ? -9.614 5.586 -11.086 1.00 55.25 92 ASP A CA 1
ATOM 802 C C . ASP A 1 92 ? -10.877 5.012 -10.422 1.00 55.25 92 ASP A C 1
ATOM 804 O O . ASP A 1 92 ? -10.799 4.021 -9.695 1.00 55.25 92 ASP A O 1
ATOM 808 N N . GLU A 1 93 ? -12.032 5.655 -10.618 1.00 44.84 93 GLU A N 1
ATOM 809 C CA . GLU A 1 93 ? -13.304 5.247 -10.003 1.00 44.84 93 GLU A CA 1
ATOM 810 C C . GLU A 1 93 ? -13.800 3.877 -10.492 1.00 44.84 93 GLU A C 1
ATOM 812 O O . GLU A 1 93 ? -14.520 3.195 -9.758 1.00 44.84 93 GLU A O 1
ATOM 817 N N . ASP A 1 94 ? -13.389 3.442 -11.687 1.00 43.12 94 ASP A N 1
ATOM 818 C CA . ASP A 1 94 ? -13.809 2.158 -12.252 1.00 43.12 94 ASP A CA 1
ATOM 819 C C . ASP A 1 94 ? -13.007 0.990 -11.663 1.00 43.12 94 ASP A C 1
ATOM 821 O O . ASP A 1 94 ? -13.533 -0.116 -11.482 1.00 43.12 94 ASP A O 1
ATOM 825 N N . THR A 1 95 ? -11.739 1.236 -11.328 1.00 52.72 95 THR A N 1
ATOM 826 C CA . THR A 1 95 ? -10.801 0.184 -10.906 1.00 52.72 95 THR A CA 1
ATOM 827 C C . THR A 1 95 ? -10.421 0.274 -9.421 1.00 52.72 95 THR A C 1
ATOM 829 O O . THR A 1 95 ? -10.023 -0.726 -8.819 1.00 52.72 95 THR A O 1
ATOM 832 N N . GLY A 1 96 ? -10.618 1.437 -8.792 1.00 50.00 96 GLY A N 1
ATOM 833 C CA . GLY A 1 96 ? -10.262 1.725 -7.399 1.00 50.00 96 GLY A CA 1
ATOM 834 C C . GLY A 1 96 ? -8.755 1.847 -7.156 1.00 50.00 96 GLY A C 1
ATOM 835 O O . GLY A 1 96 ? -8.309 1.763 -6.009 1.00 50.00 96 GLY A O 1
ATOM 836 N N . ASP A 1 97 ? -7.971 2.006 -8.222 1.00 47.19 97 ASP A N 1
ATOM 837 C CA . ASP A 1 97 ? -6.516 2.079 -8.166 1.00 47.19 97 ASP A CA 1
ATOM 838 C C . ASP A 1 97 ? -6.054 3.535 -8.010 1.00 47.19 97 ASP A C 1
ATOM 840 O O . ASP A 1 97 ? -6.552 4.446 -8.674 1.00 47.19 97 ASP A O 1
ATOM 844 N N . ALA A 1 98 ? -5.087 3.748 -7.114 1.00 52.66 98 ALA A N 1
ATOM 845 C CA . ALA A 1 98 ? -4.461 5.044 -6.872 1.00 52.66 98 ALA A CA 1
ATOM 846 C C . ALA A 1 98 ? -3.009 5.015 -7.360 1.00 52.66 98 ALA A C 1
ATOM 848 O O . ALA A 1 98 ? -2.222 4.143 -6.968 1.00 52.66 98 ALA A O 1
ATOM 849 N N . PHE A 1 99 ? -2.645 5.977 -8.207 1.00 54.09 99 PHE A N 1
ATOM 850 C CA . PHE A 1 99 ? -1.324 6.047 -8.828 1.00 54.09 99 PHE A CA 1
ATOM 851 C C . PHE A 1 99 ? -0.496 7.189 -8.239 1.00 54.09 99 PHE A C 1
ATOM 853 O O . PHE A 1 99 ? -0.978 8.302 -8.045 1.00 54.09 99 PHE A O 1
ATOM 860 N N . LYS A 1 100 ? 0.789 6.920 -7.984 1.00 43.44 100 LYS A N 1
ATOM 861 C CA . LYS A 1 100 ? 1.773 7.942 -7.620 1.00 43.44 100 LYS A CA 1
ATOM 862 C C . LYS A 1 100 ? 2.551 8.343 -8.868 1.00 43.44 100 LYS A C 1
ATOM 864 O O . LYS A 1 100 ? 3.238 7.502 -9.444 1.00 43.44 100 LYS A O 1
ATOM 869 N N . VAL A 1 101 ? 2.493 9.617 -9.241 1.00 52.53 101 VAL A N 1
ATOM 870 C CA . VAL A 1 101 ? 3.323 10.185 -10.313 1.00 52.53 101 VAL A CA 1
ATOM 871 C C . VAL A 1 101 ? 4.766 10.306 -9.806 1.00 52.53 101 VAL A C 1
ATOM 873 O O . VAL A 1 101 ? 5.000 10.815 -8.709 1.00 52.53 101 VAL A O 1
ATOM 876 N N . ILE A 1 102 ? 5.741 9.766 -10.549 1.00 51.75 102 ILE A N 1
ATOM 877 C CA . ILE A 1 102 ? 7.156 9.688 -10.119 1.00 51.75 102 ILE A CA 1
ATOM 878 C C . ILE A 1 102 ? 8.067 10.636 -10.922 1.00 51.75 102 ILE A C 1
ATOM 880 O O . ILE A 1 102 ? 9.186 10.885 -10.486 1.00 51.75 102 ILE A O 1
ATOM 884 N N . ASN A 1 103 ? 7.611 11.235 -12.028 1.00 42.38 103 ASN A N 1
ATOM 885 C CA . ASN A 1 103 ? 8.369 12.272 -12.738 1.00 42.38 103 ASN A CA 1
ATOM 886 C C . ASN A 1 103 ? 7.452 13.279 -13.439 1.00 42.38 103 ASN A C 1
ATOM 888 O O . ASN A 1 103 ? 6.538 12.882 -14.152 1.00 42.38 103 ASN A O 1
ATOM 892 N N . TYR A 1 104 ? 7.769 14.559 -13.253 1.00 40.88 104 TYR A N 1
ATOM 893 C CA . TYR A 1 104 ? 7.362 15.683 -14.094 1.00 40.88 104 TYR A CA 1
ATOM 894 C C . TYR A 1 104 ? 8.604 16.126 -14.876 1.00 40.88 104 TYR A C 1
ATOM 896 O O . TYR A 1 104 ? 9.645 16.295 -14.247 1.00 40.88 104 TYR A O 1
ATOM 904 N N . GLY A 1 105 ? 8.484 16.282 -16.199 1.00 46.56 105 GLY A N 1
ATOM 905 C CA . GLY A 1 105 ? 9.329 17.099 -17.089 1.00 46.56 105 GLY A CA 1
ATOM 906 C C . GLY A 1 105 ? 10.856 17.124 -16.882 1.00 46.56 105 GLY A C 1
ATOM 907 O O . GLY A 1 105 ? 11.369 17.619 -15.880 1.00 46.56 105 GLY A O 1
ATOM 908 N N . LYS A 1 106 ? 11.604 16.702 -17.907 1.00 35.69 106 LYS A N 1
ATOM 909 C CA . LYS A 1 106 ? 12.986 17.164 -18.124 1.00 35.69 106 LYS A CA 1
ATOM 910 C C . LYS A 1 106 ? 13.014 18.529 -18.796 1.00 35.69 106 LYS A C 1
ATOM 912 O O . LYS A 1 106 ? 12.162 18.742 -19.682 1.00 35.69 106 LYS A O 1
#

Foldseek 3Di:
DDPQQKDKAFLADPPLQVVLAVLCVLLLVLVVVLVVCVVVVHPDPSNVVSVVSNVVNVVSNVNGYIDIDHDPPPDPVVVPDPDDPDDAWDQPPVPRDTDDDDDDDD

pLDDT: mean 71.63, std 18.54, range [35.69, 92.56]

Solvent-accessible surface area (backbone atoms only — not comparable to full-atom values): 6384 Å² total; per-residue (Å²): 129,87,76,79,52,58,48,78,46,68,62,43,61,82,67,58,21,57,55,15,40,53,35,28,54,54,11,54,51,22,48,53,55,37,52,58,29,52,77,71,71,46,78,52,72,67,38,54,51,23,51,49,45,22,70,62,24,38,62,48,14,75,61,23,12,65,48,74,44,72,57,74,91,76,46,77,69,59,80,70,51,88,72,70,96,76,77,79,78,59,65,42,85,90,78,72,49,74,65,80,89,87,79,78,84,134